Protein AF-A0A7C6E8A7-F1 (afdb_monomer_lite)

pLDDT: mean 84.41, std 16.57, range [42.47, 97.88]

Sequence (84 aa):
MCDPGLCPDAPEGSRCDHCPLDRLDAAQNSEVGQLLRRALDLRAALKLGVRLLLDEIAADEFQAMLIVEEEEQRADREAIRIDS

Foldseek 3Di:
DDDCVQCVPDDPPDADPDRVVVVVVVCCPDPVNVLLVLLVVVLVCVVVVNDDDPVRDDPSSVVSNVVVVVVVVVVVVVVVVVVD

Structure (mmCIF, N/CA/C/O backbone):
data_AF-A0A7C6E8A7-F1
#
_entry.id   AF-A0A7C6E8A7-F1
#
loop_
_atom_site.group_PDB
_atom_site.id
_atom_site.type_symbol
_atom_site.label_atom_id
_atom_site.label_alt_id
_atom_site.label_comp_id
_atom_site.label_asym_id
_atom_site.label_entity_id
_atom_site.label_seq_id
_atom_site.pdbx_PDB_ins_code
_atom_site.Cartn_x
_atom_site.Cartn_y
_atom_site.Cartn_z
_atom_site.occupancy
_atom_site.B_iso_or_equiv
_atom_site.auth_seq_id
_atom_site.auth_comp_id
_atom_site.auth_asym_id
_atom_site.auth_atom_id
_atom_site.pdbx_PDB_model_num
ATOM 1 N N . MET A 1 1 ? 2.737 13.794 -16.581 1.00 42.47 1 MET A N 1
ATOM 2 C CA . MET A 1 1 ? 3.802 14.817 -16.659 1.00 42.47 1 MET A CA 1
ATOM 3 C C . MET A 1 1 ? 5.095 14.143 -16.231 1.00 42.47 1 MET A C 1
ATOM 5 O O . MET A 1 1 ? 5.178 13.746 -15.080 1.00 42.47 1 MET A O 1
ATOM 9 N N . CYS A 1 2 ? 6.026 13.918 -17.162 1.00 44.59 2 CYS A N 1
ATOM 10 C CA . CYS A 1 2 ? 7.390 13.466 -16.870 1.00 44.59 2 CYS A CA 1
ATOM 11 C C . CYS A 1 2 ? 8.279 14.709 -16.789 1.00 44.59 2 CYS A C 1
ATOM 13 O O . CYS A 1 2 ? 8.246 15.520 -17.712 1.00 44.59 2 CYS A O 1
ATOM 15 N N . ASP A 1 3 ? 9.014 14.869 -15.691 1.00 48.69 3 ASP A N 1
ATOM 16 C CA . ASP A 1 3 ? 10.015 15.924 -15.532 1.00 48.69 3 ASP A CA 1
ATOM 17 C C . ASP A 1 3 ? 11.279 15.550 -16.340 1.00 48.69 3 ASP A C 1
ATOM 19 O O . ASP A 1 3 ? 11.871 14.498 -16.070 1.00 48.69 3 ASP A O 1
ATOM 23 N N . PRO A 1 4 ? 11.696 16.361 -17.331 1.00 50.22 4 PRO A N 1
ATOM 24 C CA . PRO A 1 4 ? 12.911 16.141 -18.120 1.00 50.22 4 PRO A CA 1
ATOM 25 C C . PRO A 1 4 ? 14.209 16.097 -17.294 1.00 50.22 4 PRO A C 1
ATOM 27 O O . PRO A 1 4 ? 15.233 15.645 -17.801 1.00 50.22 4 PRO A O 1
ATOM 30 N N . GLY A 1 5 ? 14.194 16.533 -16.027 1.00 54.06 5 GLY A N 1
ATOM 31 C CA . GLY A 1 5 ? 15.365 16.509 -15.144 1.00 54.06 5 GLY A CA 1
ATOM 32 C C . GLY A 1 5 ? 15.783 15.122 -14.632 1.00 54.06 5 GLY A C 1
ATOM 33 O O . GLY A 1 5 ? 16.882 14.981 -14.100 1.00 54.06 5 GLY A O 1
ATOM 34 N N . LEU A 1 6 ? 14.946 14.089 -14.786 1.00 55.22 6 LEU A N 1
ATOM 35 C CA . LEU A 1 6 ? 15.225 12.741 -14.259 1.00 55.22 6 LEU A CA 1
ATOM 36 C C . LEU A 1 6 ? 16.185 11.914 -15.128 1.00 55.22 6 LEU A C 1
ATOM 38 O O . LEU A 1 6 ? 16.703 10.900 -14.659 1.00 55.22 6 LEU A O 1
ATOM 42 N N . CYS A 1 7 ? 16.436 12.324 -16.375 1.00 54.47 7 CYS A N 1
ATOM 43 C CA . CYS A 1 7 ? 17.413 11.662 -17.234 1.00 54.47 7 CYS A CA 1
ATOM 44 C C . CYS A 1 7 ? 17.951 12.625 -18.312 1.00 54.47 7 CYS A C 1
ATOM 46 O O . CYS A 1 7 ? 17.426 12.644 -19.425 1.00 54.47 7 CYS A O 1
ATOM 48 N N . PRO A 1 8 ? 18.983 13.432 -18.002 1.00 58.44 8 PRO A N 1
ATOM 49 C CA . PRO A 1 8 ? 19.541 14.414 -18.940 1.00 58.44 8 PRO A CA 1
ATOM 50 C C . PRO A 1 8 ? 20.175 13.789 -20.198 1.00 58.44 8 PRO A C 1
ATOM 52 O O . PRO A 1 8 ? 20.406 14.501 -21.171 1.00 58.44 8 PRO A O 1
ATOM 55 N N . ASP A 1 9 ? 20.423 12.474 -20.193 1.00 58.62 9 ASP A N 1
ATOM 56 C CA . ASP A 1 9 ? 21.113 11.744 -21.265 1.00 58.62 9 ASP A CA 1
ATOM 57 C C . ASP A 1 9 ? 20.171 10.968 -22.204 1.00 58.62 9 ASP A C 1
ATOM 59 O O . ASP A 1 9 ? 20.630 10.258 -23.101 1.00 58.62 9 ASP A O 1
ATOM 63 N N . ALA A 1 10 ? 18.853 11.043 -21.998 1.00 56.53 10 ALA A N 1
ATOM 64 C CA . ALA A 1 10 ? 17.908 10.262 -22.786 1.00 56.53 10 ALA A CA 1
ATOM 65 C C . ALA A 1 10 ? 17.477 11.006 -24.071 1.00 56.53 10 ALA A C 1
ATOM 67 O O . ALA A 1 10 ? 17.141 12.191 -23.999 1.00 56.53 10 ALA A O 1
ATOM 68 N N . PRO A 1 11 ? 17.430 10.341 -25.246 1.00 58.03 11 PRO A N 1
ATOM 69 C CA . PRO A 1 11 ? 16.830 10.922 -26.448 1.00 58.03 11 PRO A CA 1
ATOM 70 C C . PRO A 1 11 ? 15.380 11.325 -26.157 1.00 58.03 11 PRO A C 1
ATOM 72 O O . PRO A 1 11 ? 14.683 10.569 -25.478 1.00 58.03 11 PRO A O 1
ATOM 75 N N . GLU A 1 12 ? 14.936 12.488 -26.652 1.00 62.00 12 GLU A N 1
ATOM 76 C CA . GLU A 1 12 ? 13.650 13.119 -26.299 1.00 62.00 12 GLU A CA 1
ATOM 77 C C . GLU A 1 12 ? 12.506 12.103 -26.100 1.00 62.00 12 GLU A C 1
ATOM 79 O O . GLU A 1 12 ? 12.011 11.491 -27.046 1.00 62.00 12 GLU A O 1
ATOM 84 N N . GLY A 1 13 ? 12.094 11.910 -24.841 1.00 60.25 13 GLY A N 1
ATOM 85 C CA . GLY A 1 13 ? 10.950 11.071 -24.465 1.00 60.25 13 GLY A CA 1
ATOM 86 C C . GLY A 1 13 ? 11.213 9.568 -24.288 1.00 60.25 13 GLY A C 1
ATOM 87 O O . GLY A 1 13 ? 10.275 8.841 -23.964 1.00 60.25 13 GLY A O 1
ATOM 88 N N . SER A 1 14 ? 12.447 9.087 -24.452 1.00 63.91 14 SER A N 1
ATOM 89 C CA . SER A 1 14 ? 12.828 7.688 -24.188 1.00 63.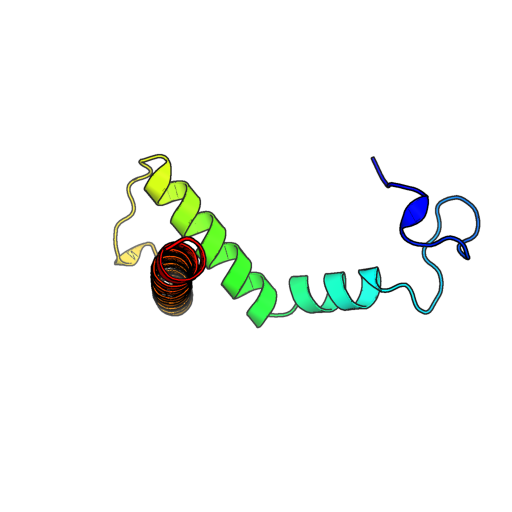91 14 SER A CA 1
ATOM 90 C C . SER A 1 14 ? 13.564 7.534 -22.853 1.00 63.91 14 SER A C 1
ATOM 92 O O . SER A 1 14 ? 14.096 8.502 -22.321 1.00 63.91 14 SER A O 1
ATOM 94 N N . ARG A 1 15 ? 13.567 6.328 -22.269 1.00 65.69 1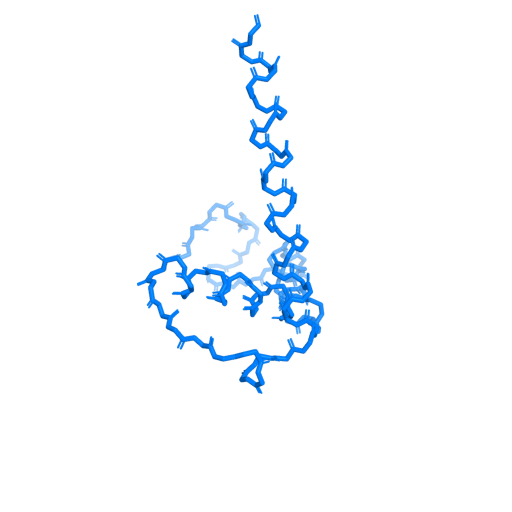5 ARG A N 1
ATOM 95 C CA . ARG A 1 15 ? 14.447 5.993 -21.135 1.00 65.69 15 ARG A CA 1
ATOM 96 C C . ARG A 1 15 ? 15.800 5.550 -21.687 1.00 65.69 15 ARG A C 1
ATOM 98 O O . ARG A 1 15 ? 15.831 4.832 -22.682 1.00 65.69 15 ARG A O 1
ATOM 105 N N . CYS A 1 16 ? 16.900 5.974 -21.065 1.00 71.44 16 CYS A N 1
ATOM 106 C CA . CYS A 1 16 ? 18.220 5.440 -21.402 1.00 71.44 16 CYS A CA 1
ATOM 107 C C . CYS A 1 16 ? 18.384 4.013 -20.846 1.00 71.44 16 CYS A C 1
ATOM 109 O O . CYS A 1 16 ? 17.702 3.647 -19.892 1.00 71.44 16 CYS A O 1
ATOM 111 N N . ASP A 1 17 ? 19.332 3.240 -21.385 1.00 69.06 17 ASP A N 1
ATOM 112 C CA . ASP A 1 17 ? 19.571 1.832 -21.006 1.00 69.06 17 ASP A CA 1
ATOM 113 C C . ASP A 1 17 ? 19.897 1.605 -19.511 1.00 69.06 17 ASP A C 1
ATOM 115 O O . ASP A 1 17 ? 19.890 0.471 -19.039 1.00 69.06 17 ASP A O 1
ATOM 119 N N . HIS A 1 18 ? 20.222 2.666 -18.761 1.00 72.19 18 HIS A N 1
ATOM 120 C CA . HIS A 1 18 ? 20.595 2.614 -17.341 1.00 72.19 18 HIS A CA 1
ATOM 121 C C . HIS A 1 18 ? 19.772 3.596 -16.499 1.00 72.19 18 HIS A C 1
ATOM 123 O O . HIS A 1 18 ? 20.271 4.159 -15.520 1.00 72.19 18 HIS A O 1
ATOM 129 N N . CYS A 1 19 ? 18.522 3.857 -16.890 1.00 74.94 19 CYS A N 1
ATOM 130 C CA . CYS A 1 19 ? 17.696 4.832 -16.199 1.00 74.94 19 CYS A CA 1
ATOM 131 C C . CYS A 1 19 ? 17.466 4.383 -14.741 1.00 74.94 19 CYS A C 1
ATOM 133 O O . CYS A 1 19 ? 16.980 3.274 -14.510 1.00 74.94 19 CYS A O 1
ATOM 135 N N . PRO A 1 20 ? 17.743 5.223 -13.722 1.00 78.88 20 PRO A N 1
ATOM 136 C CA . PRO A 1 20 ? 17.461 4.877 -12.325 1.00 78.88 20 PRO A CA 1
ATOM 137 C C . PRO A 1 20 ? 15.992 4.496 -12.076 1.00 78.88 20 PRO A C 1
ATOM 139 O O . PRO A 1 20 ? 15.692 3.737 -11.151 1.00 78.88 20 PRO A O 1
ATOM 142 N N . LEU A 1 21 ? 15.084 4.981 -12.931 1.00 80.75 21 LEU A N 1
ATOM 143 C CA . LEU A 1 21 ? 13.669 4.624 -12.914 1.00 80.75 21 LEU A CA 1
ATOM 144 C C . LEU A 1 21 ? 13.421 3.153 -13.244 1.00 80.75 21 LEU A C 1
ATOM 146 O O . LEU A 1 21 ? 12.462 2.597 -12.731 1.00 80.75 21 LEU A O 1
ATOM 150 N N . ASP A 1 22 ? 14.281 2.492 -14.016 1.00 84.31 22 ASP A N 1
ATOM 151 C CA . ASP A 1 22 ? 14.102 1.071 -14.328 1.00 84.31 22 ASP A CA 1
ATOM 152 C C . ASP A 1 22 ? 14.325 0.208 -13.088 1.00 84.31 22 ASP A C 1
ATOM 154 O O . ASP A 1 22 ? 13.584 -0.741 -12.837 1.00 84.31 22 ASP A O 1
ATOM 158 N N . ARG A 1 23 ? 15.292 0.583 -12.242 1.00 85.25 23 ARG A N 1
ATOM 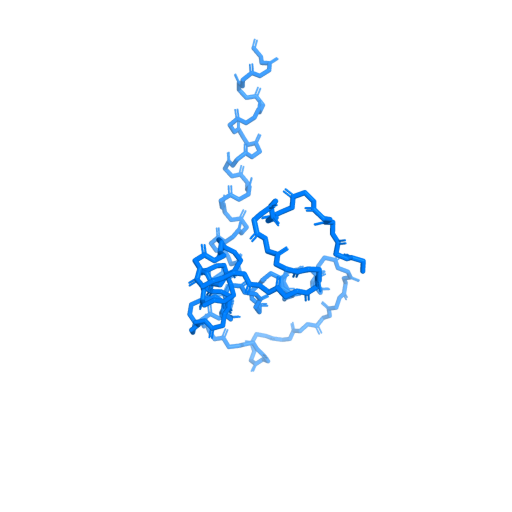159 C CA . ARG A 1 23 ? 15.491 -0.071 -10.943 1.00 85.25 23 ARG A CA 1
ATOM 160 C C . ARG A 1 23 ? 14.312 0.183 -10.008 1.00 85.25 23 ARG A C 1
ATOM 162 O O . ARG A 1 23 ? 13.903 -0.730 -9.292 1.00 85.25 23 ARG A O 1
ATOM 169 N N . LEU A 1 24 ? 13.785 1.406 -9.999 1.00 87.31 24 LEU A N 1
ATOM 170 C CA . LEU A 1 24 ? 12.621 1.752 -9.187 1.00 87.31 24 LEU A CA 1
ATOM 171 C C . LEU A 1 24 ? 11.376 0.988 -9.653 1.00 87.31 24 LEU A C 1
ATOM 173 O O . LEU A 1 24 ? 10.652 0.436 -8.830 1.00 87.31 24 LEU A O 1
ATOM 177 N N . ASP A 1 25 ? 11.151 0.901 -10.958 1.00 89.19 25 ASP A N 1
ATOM 178 C CA . ASP A 1 25 ? 10.048 0.147 -11.544 1.00 89.19 25 ASP A CA 1
ATOM 179 C C . ASP A 1 25 ? 10.197 -1.349 -11.282 1.00 89.19 25 ASP A C 1
ATOM 181 O O . ASP A 1 25 ? 9.222 -2.001 -10.916 1.00 89.19 25 ASP A O 1
ATOM 185 N N . ALA A 1 26 ? 11.406 -1.901 -11.393 1.00 91.44 26 ALA A N 1
ATOM 186 C CA . ALA A 1 26 ? 11.667 -3.289 -11.029 1.00 91.44 26 ALA A CA 1
ATOM 187 C C . ALA A 1 26 ? 11.362 -3.550 -9.545 1.00 91.44 26 ALA A C 1
ATOM 189 O O . ALA A 1 26 ? 10.721 -4.545 -9.212 1.00 91.44 26 ALA A O 1
ATOM 190 N N . ALA A 1 27 ? 11.765 -2.640 -8.652 1.00 92.38 27 ALA A N 1
ATOM 191 C CA . ALA A 1 27 ? 11.463 -2.748 -7.228 1.00 92.38 27 ALA A CA 1
ATOM 192 C C . ALA A 1 27 ? 9.952 -2.670 -6.957 1.00 92.38 27 ALA A C 1
ATOM 194 O O . ALA A 1 27 ? 9.427 -3.515 -6.236 1.00 92.38 27 ALA A O 1
ATOM 195 N N . GLN A 1 28 ? 9.243 -1.721 -7.574 1.00 92.31 28 GLN A N 1
ATOM 196 C CA . GLN A 1 28 ? 7.791 -1.565 -7.425 1.00 92.31 28 GLN A CA 1
ATOM 197 C C . GLN A 1 28 ? 7.004 -2.766 -7.965 1.00 92.31 28 GLN A C 1
ATOM 199 O O . GLN A 1 28 ? 5.992 -3.145 -7.383 1.00 92.31 28 GLN A O 1
ATOM 204 N N . ASN A 1 29 ? 7.473 -3.376 -9.056 1.00 95.12 29 ASN A N 1
ATOM 205 C CA . ASN A 1 29 ? 6.822 -4.534 -9.668 1.00 95.12 29 ASN A CA 1
ATOM 206 C C . ASN A 1 29 ? 7.226 -5.873 -9.039 1.00 95.12 29 ASN A C 1
ATOM 208 O O . ASN A 1 29 ? 6.607 -6.889 -9.352 1.00 95.12 29 ASN A O 1
ATOM 212 N N . SER A 1 30 ? 8.234 -5.892 -8.165 1.00 97.62 30 SER A N 1
ATOM 213 C CA . SER A 1 30 ? 8.583 -7.083 -7.392 1.00 97.62 30 SER A CA 1
ATOM 214 C C . SER A 1 30 ? 7.450 -7.480 -6.441 1.00 97.62 30 SER A C 1
ATOM 216 O O . SER A 1 30 ? 6.659 -6.639 -6.020 1.00 97.62 30 SER A O 1
ATOM 218 N N . GLU A 1 31 ? 7.394 -8.753 -6.052 1.00 97.38 31 GLU A N 1
ATOM 219 C CA . GLU A 1 31 ? 6.398 -9.264 -5.099 1.00 97.38 31 GLU A CA 1
ATOM 220 C C . GLU A 1 31 ? 6.376 -8.454 -3.791 1.00 97.38 31 GLU A C 1
ATOM 222 O O . GLU A 1 31 ? 5.316 -8.032 -3.331 1.00 97.38 31 GLU A O 1
ATOM 227 N N . VAL A 1 32 ? 7.559 -8.149 -3.250 1.00 96.56 32 VAL A N 1
ATOM 228 C CA . VAL A 1 32 ? 7.717 -7.334 -2.037 1.00 96.56 32 VAL A CA 1
ATOM 229 C C . VAL A 1 32 ? 7.230 -5.901 -2.262 1.00 96.56 32 VAL A C 1
ATOM 231 O O . VAL A 1 32 ? 6.550 -5.340 -1.405 1.00 96.56 32 VAL A O 1
ATOM 234 N N . GLY A 1 33 ? 7.539 -5.305 -3.417 1.00 96.94 33 GLY A N 1
ATOM 235 C CA . GLY A 1 33 ? 7.076 -3.961 -3.768 1.00 96.94 33 GLY A CA 1
ATOM 236 C C . GLY A 1 33 ? 5.556 -3.876 -3.879 1.00 96.94 33 GLY A C 1
ATOM 237 O O . GLY A 1 33 ? 4.943 -2.949 -3.348 1.00 96.94 33 GLY A O 1
ATOM 238 N N . GLN A 1 34 ? 4.933 -4.878 -4.499 1.00 97.69 34 GLN A N 1
ATOM 239 C CA . GLN A 1 34 ? 3.480 -4.957 -4.596 1.00 97.69 34 GLN A CA 1
ATOM 240 C C . GLN A 1 34 ? 2.828 -5.180 -3.227 1.00 97.69 34 GLN A C 1
ATOM 242 O O . GLN A 1 34 ? 1.809 -4.555 -2.942 1.00 97.69 34 GLN A O 1
ATOM 247 N N . LEU A 1 35 ? 3.414 -6.019 -2.366 1.00 97.88 35 LEU A N 1
ATOM 248 C CA . LEU A 1 35 ? 2.942 -6.217 -0.993 1.00 97.88 35 LEU A CA 1
ATOM 249 C C . LEU A 1 35 ? 2.970 -4.905 -0.196 1.00 97.88 35 LEU A C 1
ATOM 251 O O . LEU A 1 35 ? 1.962 -4.525 0.399 1.00 97.88 35 LEU A O 1
ATOM 255 N N . LEU A 1 36 ? 4.090 -4.177 -0.239 1.00 96.81 36 LEU A N 1
ATOM 256 C CA . LEU A 1 36 ? 4.214 -2.867 0.406 1.00 96.81 36 LEU A CA 1
ATOM 257 C C . LEU A 1 36 ? 3.176 -1.878 -0.126 1.00 96.81 36 LEU A C 1
ATOM 259 O O . LEU A 1 36 ? 2.563 -1.145 0.650 1.00 96.81 36 LEU A O 1
ATOM 263 N N . ARG A 1 37 ? 2.941 -1.874 -1.442 1.00 97.00 37 ARG A N 1
ATOM 264 C CA . ARG A 1 37 ? 1.928 -1.011 -2.046 1.00 97.00 37 ARG A CA 1
ATOM 265 C C . ARG A 1 37 ? 0.526 -1.328 -1.525 1.00 97.00 37 ARG A C 1
ATOM 267 O O . ARG A 1 37 ? -0.171 -0.408 -1.110 1.00 97.00 37 ARG A O 1
ATOM 274 N N . ARG A 1 38 ? 0.137 -2.606 -1.485 1.00 97.12 38 ARG A N 1
ATOM 275 C CA . ARG A 1 38 ? -1.172 -3.026 -0.959 1.00 97.12 38 ARG A CA 1
ATOM 276 C C . ARG A 1 38 ? -1.331 -2.682 0.520 1.00 97.12 38 ARG A C 1
ATOM 278 O O . ARG A 1 38 ? -2.374 -2.167 0.904 1.00 97.12 38 ARG A O 1
ATOM 285 N N . ALA A 1 39 ? -0.287 -2.861 1.328 1.00 97.81 39 ALA A N 1
ATOM 286 C CA . ALA A 1 39 ? -0.288 -2.461 2.734 1.00 97.81 39 ALA A CA 1
ATOM 287 C C . ALA A 1 39 ? -0.495 -0.945 2.926 1.00 97.81 39 ALA A C 1
ATOM 289 O O . ALA A 1 39 ? -1.266 -0.525 3.791 1.00 97.81 39 ALA A O 1
ATOM 290 N N . LEU A 1 40 ? 0.153 -0.116 2.099 1.00 97.44 40 LEU A N 1
ATOM 291 C CA . LEU A 1 40 ? -0.031 1.340 2.106 1.00 97.44 40 LEU A CA 1
ATOM 292 C C . LEU A 1 40 ? -1.441 1.748 1.659 1.00 97.44 40 LEU A C 1
ATOM 294 O O . LEU A 1 40 ? -2.057 2.610 2.290 1.00 97.44 40 LEU A O 1
ATOM 298 N N . ASP A 1 41 ? -1.965 1.119 0.607 1.00 96.62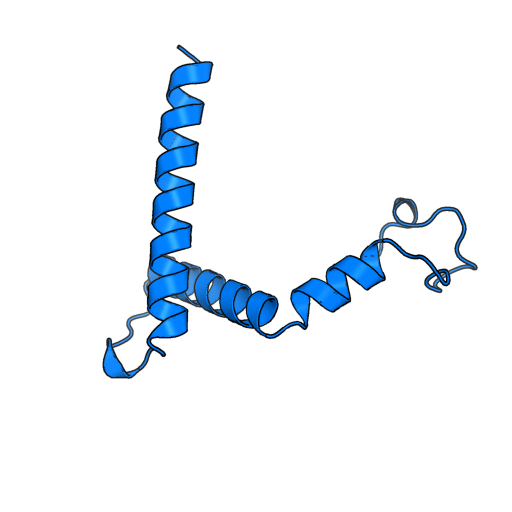 41 ASP A N 1
ATOM 299 C CA . ASP A 1 41 ? -3.316 1.381 0.103 1.00 96.62 41 ASP A CA 1
ATOM 300 C C . ASP A 1 41 ? -4.379 0.961 1.139 1.00 96.62 41 ASP A C 1
ATOM 302 O O . ASP A 1 41 ? -5.315 1.717 1.408 1.00 96.62 41 ASP A O 1
ATOM 306 N N . LEU A 1 42 ? -4.193 -0.190 1.797 1.00 96.38 42 LEU A N 1
ATOM 307 C CA . LEU A 1 42 ? -5.029 -0.663 2.904 1.00 96.38 42 LEU A CA 1
ATOM 308 C C . LEU A 1 42 ? -5.044 0.349 4.053 1.00 96.38 42 LEU A C 1
ATOM 310 O O . LEU A 1 42 ? -6.108 0.762 4.518 1.00 96.38 42 LEU A O 1
ATOM 314 N N . ARG A 1 43 ? -3.863 0.807 4.475 1.00 96.00 43 ARG A N 1
ATOM 315 C CA . ARG A 1 43 ? -3.727 1.830 5.514 1.00 96.00 43 ARG A CA 1
ATOM 316 C C . ARG A 1 43 ? -4.473 3.112 5.156 1.00 96.00 43 ARG A C 1
ATOM 318 O O . ARG A 1 43 ? -5.188 3.671 5.990 1.00 96.00 43 ARG A O 1
ATOM 325 N N . ALA A 1 44 ? -4.302 3.590 3.924 1.00 96.75 44 ALA A N 1
ATOM 326 C CA . ALA A 1 44 ? -4.972 4.787 3.436 1.00 96.75 44 ALA A CA 1
ATOM 327 C C . ALA A 1 44 ? -6.498 4.610 3.431 1.00 96.75 44 ALA A C 1
ATOM 329 O O . ALA A 1 44 ? -7.213 5.496 3.899 1.00 96.75 44 ALA A O 1
ATOM 330 N N . ALA A 1 45 ? -6.998 3.455 2.984 1.00 96.00 45 ALA A N 1
ATOM 331 C CA . ALA A 1 45 ? -8.422 3.135 3.000 1.00 96.00 45 ALA A CA 1
ATOM 332 C C . ALA A 1 45 ? -9.001 3.190 4.425 1.00 96.00 45 ALA A C 1
ATOM 334 O O . ALA A 1 45 ? -10.016 3.854 4.650 1.00 96.00 45 ALA A O 1
ATOM 335 N N . LEU A 1 46 ? -8.326 2.577 5.403 1.00 94.50 46 LEU A N 1
ATOM 336 C CA . LEU A 1 46 ? -8.748 2.617 6.807 1.00 94.50 46 LEU A CA 1
ATOM 337 C C . LEU A 1 46 ? -8.753 4.048 7.366 1.00 94.50 46 LEU A C 1
ATOM 339 O O . LEU A 1 46 ? -9.716 4.447 8.022 1.00 94.50 46 LEU A O 1
ATOM 343 N N . LYS A 1 47 ? -7.731 4.860 7.057 1.00 94.38 47 LYS A N 1
ATOM 344 C CA . LYS A 1 47 ? -7.684 6.285 7.446 1.00 94.38 47 LYS A CA 1
ATOM 345 C C . LYS A 1 47 ? -8.817 7.110 6.833 1.00 94.38 47 LYS A C 1
ATOM 347 O O . LYS A 1 47 ? -9.298 8.046 7.465 1.00 94.38 47 LYS A O 1
ATOM 352 N N . LEU A 1 48 ? -9.258 6.758 5.626 1.00 97.25 48 LEU A N 1
ATOM 353 C CA . LEU A 1 48 ? -10.410 7.370 4.957 1.00 97.25 48 LEU A CA 1
ATOM 354 C C . LEU A 1 48 ? -11.762 6.851 5.484 1.00 97.25 48 LEU A C 1
ATOM 356 O O . LEU A 1 48 ? -12.810 7.308 5.030 1.00 97.25 48 LEU A O 1
ATOM 360 N N . GLY A 1 49 ? -11.759 5.930 6.453 1.00 96.81 49 GLY A N 1
ATOM 361 C CA . GLY A 1 49 ? -12.961 5.397 7.092 1.00 96.81 49 GLY A CA 1
ATOM 362 C C . GLY A 1 49 ? -13.584 4.198 6.377 1.00 96.81 49 GLY A C 1
ATOM 363 O O . GLY A 1 49 ? -14.705 3.809 6.720 1.00 96.81 49 GLY A O 1
ATOM 364 N N . VAL A 1 50 ? -12.885 3.598 5.407 1.00 97.19 50 VAL A N 1
ATOM 365 C CA . VAL A 1 50 ? -13.301 2.322 4.812 1.00 97.19 50 VAL A CA 1
ATOM 366 C C . VAL A 1 50 ? -13.285 1.255 5.903 1.00 97.19 50 VAL A C 1
ATOM 368 O O . VAL A 1 50 ? -12.333 1.146 6.673 1.00 97.19 50 VAL A O 1
ATOM 371 N N . ARG A 1 51 ? -14.366 0.479 5.989 1.00 95.31 51 ARG A N 1
ATOM 372 C CA . ARG A 1 51 ? -14.494 -0.621 6.946 1.00 95.31 51 ARG A CA 1
ATOM 373 C C . ARG A 1 51 ? -14.224 -1.928 6.224 1.00 95.31 51 ARG A C 1
ATOM 375 O O . ARG A 1 51 ? -14.862 -2.192 5.212 1.00 95.31 51 ARG A O 1
ATOM 382 N N . LEU A 1 52 ? -13.311 -2.707 6.780 1.00 92.19 52 LEU A N 1
ATOM 383 C CA . LEU A 1 52 ? -12.952 -4.044 6.329 1.00 92.19 52 LEU A CA 1
ATOM 384 C C . LEU A 1 52 ? -12.968 -4.965 7.545 1.00 92.19 52 LEU A C 1
ATOM 386 O O . LEU A 1 52 ? -12.618 -4.549 8.656 1.00 92.19 52 LEU A O 1
ATOM 390 N N . LEU A 1 53 ? -13.396 -6.198 7.340 1.00 93.94 53 LEU A N 1
ATOM 391 C CA . LEU A 1 53 ? -13.273 -7.279 8.299 1.00 93.94 53 LEU A CA 1
ATOM 392 C C . LEU A 1 53 ? -11.887 -7.922 8.171 1.00 93.94 53 LEU A C 1
ATOM 394 O O . LEU A 1 53 ? -11.217 -7.822 7.145 1.00 93.94 53 LEU A O 1
ATOM 398 N N . LEU A 1 54 ? -11.432 -8.587 9.233 1.00 88.94 54 LEU A N 1
ATOM 399 C CA . LEU A 1 54 ? -10.100 -9.200 9.246 1.00 88.94 54 LEU A CA 1
ATOM 400 C C . LEU A 1 54 ? -9.973 -10.386 8.281 1.00 88.94 54 LEU A C 1
ATOM 402 O O . LEU A 1 54 ? -8.869 -10.691 7.850 1.00 88.94 54 LEU A O 1
ATOM 406 N N . ASP A 1 55 ? -11.077 -11.048 7.942 1.00 94.62 55 ASP A N 1
ATOM 407 C CA . ASP A 1 55 ? -11.133 -12.131 6.956 1.00 94.62 55 ASP A CA 1
ATOM 408 C C . ASP A 1 55 ? -11.157 -11.631 5.501 1.00 94.62 55 ASP A C 1
ATOM 410 O O . ASP A 1 55 ? -10.986 -12.428 4.580 1.00 94.62 55 ASP A O 1
ATOM 414 N N . GLU A 1 56 ? -11.306 -10.321 5.285 1.00 94.75 56 GLU A N 1
ATOM 415 C CA . GLU A 1 56 ? -11.234 -9.682 3.964 1.00 94.75 56 GLU A CA 1
ATOM 416 C C . GLU A 1 56 ? -9.810 -9.232 3.597 1.00 94.75 56 GLU A C 1
ATOM 418 O O . GLU A 1 56 ? -9.579 -8.772 2.479 1.00 94.75 56 GLU A O 1
ATOM 423 N N . ILE A 1 57 ? -8.851 -9.353 4.522 1.00 95.25 57 ILE A N 1
ATOM 424 C CA . ILE A 1 57 ? -7.478 -8.864 4.362 1.00 95.25 57 ILE A CA 1
ATOM 425 C C . ILE A 1 57 ? -6.515 -10.050 4.363 1.00 95.25 57 ILE A C 1
ATOM 427 O O . ILE A 1 57 ? -6.559 -10.911 5.246 1.00 95.25 57 ILE A O 1
ATOM 431 N N . ALA A 1 58 ? -5.603 -10.086 3.393 1.00 96.06 58 ALA A N 1
ATOM 432 C CA . ALA A 1 58 ? -4.553 -11.093 3.378 1.00 96.06 58 ALA A CA 1
ATOM 433 C C . ALA A 1 58 ? -3.598 -10.901 4.574 1.00 96.06 58 ALA A C 1
ATOM 435 O O . ALA A 1 58 ? -3.264 -9.782 4.969 1.00 96.06 58 ALA A O 1
ATOM 436 N N . ALA A 1 59 ? -3.162 -12.003 5.188 1.00 96.56 59 ALA A N 1
ATOM 437 C CA . ALA A 1 59 ? -2.389 -11.950 6.431 1.00 96.56 59 ALA A CA 1
ATOM 438 C C . ALA A 1 59 ? -1.047 -11.211 6.277 1.00 96.56 59 ALA A C 1
ATOM 440 O O . ALA A 1 59 ? -0.605 -10.523 7.197 1.00 96.56 59 ALA A O 1
ATOM 441 N N . ASP A 1 60 ? -0.410 -11.350 5.118 1.00 96.94 60 ASP A N 1
ATOM 442 C CA . ASP A 1 60 ? 0.826 -10.666 4.749 1.00 96.94 60 ASP A CA 1
ATOM 443 C C . ASP A 1 60 ? 0.619 -9.156 4.578 1.00 96.94 60 ASP A C 1
ATOM 445 O O . ASP A 1 60 ? 1.414 -8.374 5.096 1.00 96.94 60 ASP A O 1
ATOM 449 N N . GLU A 1 61 ?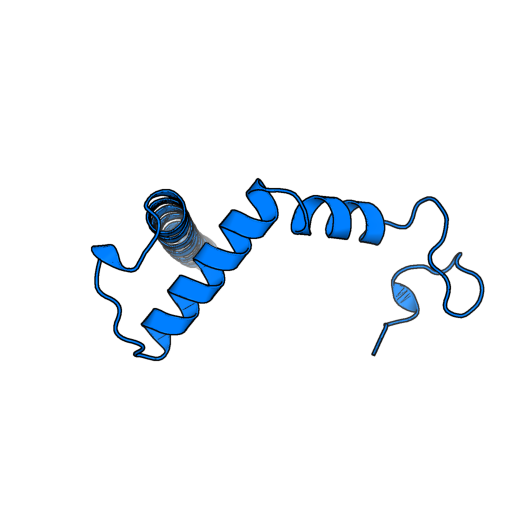 -0.465 -8.732 3.926 1.00 96.75 61 GLU A N 1
ATOM 450 C CA . GLU A 1 61 ? -0.828 -7.317 3.778 1.00 96.75 61 GLU A CA 1
ATOM 451 C C . GLU A 1 61 ? -1.107 -6.664 5.130 1.00 96.75 61 GLU A C 1
ATOM 453 O O . GLU A 1 61 ? -0.608 -5.572 5.409 1.00 96.75 61 GLU A O 1
ATOM 458 N N . PHE A 1 62 ? -1.859 -7.354 5.992 1.00 96.50 62 PHE A N 1
ATOM 459 C CA . PHE A 1 62 ? -2.144 -6.879 7.340 1.00 96.50 62 PHE A CA 1
ATOM 460 C C . PHE A 1 62 ? -0.859 -6.722 8.162 1.00 96.50 62 PHE A C 1
ATOM 462 O O . PHE A 1 62 ? -0.651 -5.685 8.789 1.00 96.50 62 PHE A O 1
ATOM 469 N N . GLN A 1 63 ? 0.037 -7.713 8.128 1.00 97.56 63 GLN A N 1
ATOM 470 C CA . GLN A 1 63 ? 1.322 -7.635 8.828 1.00 97.56 63 GLN A CA 1
ATOM 471 C C . GLN A 1 63 ? 2.223 -6.528 8.278 1.00 97.56 63 GLN A C 1
ATOM 473 O O . GLN A 1 63 ? 2.777 -5.747 9.049 1.00 97.56 63 GLN A O 1
ATOM 478 N N . ALA A 1 64 ? 2.334 -6.409 6.956 1.00 97.75 64 ALA A N 1
ATOM 479 C CA . ALA A 1 64 ? 3.107 -5.344 6.330 1.00 97.75 64 ALA A CA 1
ATOM 480 C C . ALA A 1 64 ? 2.564 -3.955 6.709 1.00 97.75 64 ALA A C 1
ATOM 482 O O . ALA A 1 64 ? 3.344 -3.051 7.001 1.00 97.75 64 ALA A O 1
ATOM 483 N N . MET A 1 65 ? 1.240 -3.792 6.778 1.00 97.06 65 MET A N 1
ATOM 484 C CA . MET A 1 65 ? 0.610 -2.545 7.216 1.00 97.06 65 MET A CA 1
ATOM 485 C C . MET A 1 65 ? 0.966 -2.202 8.668 1.00 97.06 65 MET A C 1
ATOM 487 O O . MET A 1 65 ? 1.270 -1.045 8.957 1.00 97.06 65 MET A O 1
ATOM 491 N N . LEU A 1 66 ? 0.946 -3.186 9.573 1.00 96.88 66 LEU A N 1
ATOM 492 C CA . LEU A 1 66 ? 1.328 -2.978 10.973 1.00 96.88 66 LEU A CA 1
ATOM 493 C C . LEU A 1 66 ? 2.785 -2.523 11.106 1.00 96.88 66 LEU A C 1
ATOM 495 O O . LEU A 1 66 ? 3.056 -1.597 11.864 1.00 96.88 66 LEU A O 1
ATOM 499 N N . ILE A 1 67 ? 3.698 -3.124 10.337 1.00 97.38 67 ILE A N 1
ATOM 500 C CA . ILE A 1 67 ? 5.112 -2.723 10.313 1.00 97.38 67 ILE A CA 1
ATOM 501 C C . ILE A 1 67 ? 5.252 -1.278 9.823 1.00 97.38 67 ILE A C 1
ATOM 503 O O . ILE A 1 67 ? 5.948 -0.482 10.443 1.00 97.38 67 ILE A O 1
ATOM 507 N N . VAL A 1 68 ? 4.566 -0.913 8.734 1.00 95.81 68 VAL A N 1
ATOM 508 C CA . VAL A 1 68 ? 4.583 0.466 8.216 1.00 95.81 68 VAL A CA 1
ATOM 509 C C . VAL A 1 68 ? 4.095 1.461 9.274 1.00 95.81 68 VAL A C 1
ATOM 511 O O . VAL A 1 68 ? 4.695 2.519 9.447 1.00 95.81 68 VAL A O 1
ATOM 514 N N . GLU A 1 69 ? 3.025 1.129 9.994 1.00 95.56 69 GLU A N 1
ATOM 515 C CA . GLU A 1 69 ? 2.485 1.974 11.060 1.00 95.56 69 GLU A CA 1
ATOM 516 C C . GLU A 1 69 ? 3.463 2.117 12.241 1.00 95.56 69 GLU A C 1
ATOM 518 O O . GLU A 1 69 ? 3.627 3.216 12.768 1.00 95.56 69 GLU A O 1
ATOM 523 N N . GLU A 1 70 ? 4.141 1.037 12.640 1.00 96.56 70 GLU A N 1
ATOM 524 C CA . GLU A 1 70 ? 5.161 1.066 13.695 1.00 96.56 70 GLU A CA 1
ATOM 525 C C . GLU A 1 70 ? 6.360 1.943 13.310 1.00 96.56 70 GLU A C 1
ATOM 527 O O . GLU A 1 70 ? 6.792 2.783 14.106 1.00 96.56 70 GLU A O 1
ATOM 532 N N . GLU A 1 71 ? 6.870 1.794 12.087 1.00 95.62 71 GLU A N 1
ATOM 533 C CA . GLU A 1 71 ? 8.004 2.580 11.597 1.00 95.62 71 GLU A CA 1
ATOM 534 C C . GLU A 1 71 ? 7.652 4.068 11.464 1.00 95.62 71 GLU A C 1
ATOM 536 O O . GLU A 1 71 ? 8.460 4.918 11.840 1.00 95.62 71 GLU A O 1
ATOM 541 N N . GLU A 1 72 ? 6.438 4.410 11.017 1.00 93.31 72 GLU A N 1
ATOM 542 C CA . GLU A 1 72 ? 5.977 5.805 11.015 1.00 93.31 72 GLU A CA 1
ATOM 543 C C . GLU A 1 72 ? 5.901 6.379 12.438 1.00 93.31 72 GLU A C 1
ATOM 545 O O . GLU A 1 72 ? 6.446 7.449 12.702 1.00 93.31 72 GLU A O 1
ATOM 550 N N . GLN A 1 73 ? 5.313 5.650 13.394 1.00 93.62 73 GLN A N 1
ATOM 551 C CA . GLN A 1 73 ? 5.251 6.096 14.792 1.00 93.62 73 GLN A CA 1
ATOM 552 C C . GLN A 1 73 ? 6.638 6.267 15.412 1.00 93.62 73 GLN A C 1
ATOM 554 O O . GLN A 1 73 ? 6.856 7.141 16.258 1.00 93.62 73 GLN A O 1
ATOM 559 N N . ARG A 1 74 ? 7.585 5.412 15.029 1.00 94.44 74 ARG A N 1
ATOM 560 C CA . ARG A 1 74 ? 8.975 5.531 15.447 1.00 94.44 74 ARG A CA 1
ATOM 561 C C . ARG A 1 74 ? 9.621 6.778 14.848 1.00 94.44 74 ARG A C 1
ATOM 563 O O . ARG A 1 74 ? 10.235 7.533 15.600 1.00 94.44 74 ARG A O 1
ATOM 570 N N . ALA A 1 75 ? 9.451 7.013 13.549 1.00 92.44 75 ALA A N 1
ATOM 571 C CA . ALA A 1 75 ? 9.973 8.195 12.870 1.00 92.44 75 ALA A CA 1
ATOM 572 C C . ALA A 1 75 ? 9.426 9.493 13.488 1.00 92.44 75 ALA A C 1
ATOM 574 O O . ALA A 1 75 ? 10.200 10.407 13.766 1.00 92.44 75 ALA A O 1
ATOM 575 N N . ASP A 1 76 ? 8.131 9.541 13.811 1.00 92.44 76 ASP A N 1
ATOM 576 C CA . ASP A 1 76 ? 7.503 10.690 14.473 1.00 92.44 76 ASP A CA 1
ATOM 577 C C . ASP A 1 76 ? 8.126 10.971 15.852 1.00 92.44 76 ASP A C 1
ATOM 579 O O . ASP A 1 76 ? 8.416 12.117 16.204 1.00 92.44 76 ASP A O 1
ATOM 583 N N . ARG A 1 77 ? 8.390 9.921 16.643 1.00 91.38 77 ARG A N 1
ATOM 584 C CA . ARG A 1 77 ? 9.065 10.048 17.949 1.00 91.38 77 ARG A CA 1
ATOM 585 C C . ARG A 1 77 ? 10.507 10.527 17.811 1.00 91.38 77 ARG A C 1
ATOM 587 O O . ARG A 1 77 ? 10.987 11.271 18.668 1.00 91.38 77 ARG A O 1
ATOM 594 N N . GLU A 1 78 ? 11.210 10.067 16.780 1.00 91.19 78 GLU A N 1
ATOM 595 C CA . GLU A 1 78 ? 12.582 10.484 16.493 1.00 91.19 78 GLU A CA 1
ATOM 596 C C . GLU A 1 78 ? 12.629 11.950 16.036 1.00 91.19 78 GLU A C 1
ATOM 598 O O . GLU A 1 78 ? 13.466 12.699 16.537 1.00 91.19 78 GLU A O 1
ATOM 603 N N . ALA A 1 79 ? 11.686 12.396 15.200 1.00 85.69 79 ALA A N 1
ATOM 604 C CA . ALA A 1 79 ? 11.578 13.788 14.760 1.00 85.69 79 ALA A CA 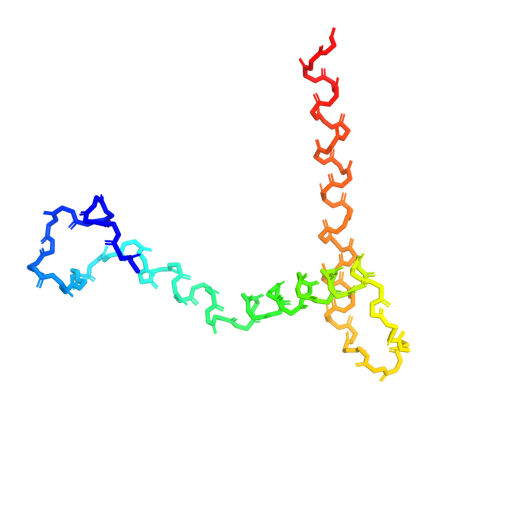1
ATOM 605 C C . ALA A 1 79 ? 11.377 14.760 15.938 1.00 85.69 79 ALA A C 1
ATOM 607 O O . ALA A 1 79 ? 12.092 15.754 16.046 1.00 85.69 79 ALA A O 1
ATOM 608 N N . ILE A 1 80 ? 10.499 14.425 16.894 1.00 76.38 80 ILE A N 1
ATOM 609 C CA . ILE A 1 80 ? 10.270 15.243 18.103 1.00 76.38 80 ILE A CA 1
ATOM 610 C C . ILE A 1 80 ? 11.555 15.406 18.941 1.00 76.38 80 ILE A C 1
ATOM 612 O O . ILE A 1 80 ? 11.760 16.449 19.562 1.00 76.38 80 ILE A O 1
ATOM 616 N N . ARG A 1 81 ? 12.441 14.398 18.960 1.00 66.31 81 ARG A N 1
ATOM 617 C CA . ARG A 1 81 ? 13.726 14.461 19.684 1.00 66.31 81 ARG A CA 1
ATOM 618 C C . ARG A 1 81 ? 14.788 15.310 18.991 1.00 66.31 81 ARG A C 1
ATOM 620 O O . ARG A 1 81 ? 15.724 15.709 19.672 1.00 66.31 81 ARG A O 1
ATOM 627 N N . ILE A 1 82 ? 14.700 15.519 17.679 1.00 64.00 82 ILE A N 1
ATOM 628 C CA . ILE A 1 82 ? 15.683 16.318 16.928 1.00 64.00 82 ILE A CA 1
ATOM 629 C C . ILE A 1 82 ? 15.382 17.820 17.069 1.00 64.00 82 ILE A C 1
ATOM 631 O O . ILE A 1 82 ? 16.312 18.622 17.080 1.00 64.00 82 ILE A O 1
ATOM 635 N N . ASP A 1 83 ? 14.109 18.182 17.247 1.00 58.41 83 ASP A N 1
ATOM 636 C CA . ASP A 1 83 ? 13.648 19.572 17.383 1.00 58.41 83 ASP A CA 1
ATOM 637 C C . ASP A 1 83 ? 13.598 20.094 18.841 1.00 58.41 83 ASP A C 1
ATOM 639 O O . ASP A 1 83 ? 13.169 21.228 19.070 1.00 58.41 83 ASP A O 1
ATOM 643 N N . SER A 1 84 ? 14.022 19.289 19.829 1.00 52.56 84 SER A N 1
ATOM 644 C CA . SER A 1 84 ? 14.063 19.630 21.270 1.00 52.56 84 SER A CA 1
ATOM 645 C C . SER A 1 84 ? 15.490 19.794 21.788 1.00 52.56 84 SER A C 1
ATOM 647 O O . SER A 1 84 ? 15.717 20.716 22.604 1.00 52.56 84 SER A O 1
#

Radius of gyration: 18.04 Å; chains: 1; bounding box: 36×32×48 Å

Secondary structure (DSSP, 8-state):
---GGG-TTS-TTPPPTT-HHHHHHHHHHSHHHHHHHHHHHHHHHHHTT----GGGS-HHHHHHHHHHHHHHHHHHHHHHHH--